Protein AF-A0A7Y2E1A0-F1 (afdb_monomer_lite)

Radius of gyration: 19.77 Å; chains: 1; bounding box: 33×24×72 Å

pLDDT: mean 87.45, std 13.33, range [44.44, 98.25]

Structure (mmCIF, N/CA/C/O backbone):
data_AF-A0A7Y2E1A0-F1
#
_entry.id   AF-A0A7Y2E1A0-F1
#
loop_
_atom_site.group_PDB
_atom_site.id
_atom_site.type_symbol
_atom_site.label_atom_id
_atom_site.label_alt_id
_atom_site.label_comp_id
_atom_site.label_asym_id
_atom_site.label_entity_id
_atom_site.label_seq_id
_atom_site.pdbx_PDB_ins_code
_atom_site.Cartn_x
_atom_site.Cartn_y
_atom_site.Cartn_z
_atom_site.occupancy
_atom_site.B_iso_or_equiv
_atom_site.auth_seq_id
_atom_site.auth_comp_id
_atom_site.auth_asym_id
_atom_site.auth_atom_id
_atom_site.pdbx_PDB_model_num
ATOM 1 N N . MET A 1 1 ? -4.638 11.229 -53.433 1.00 44.44 1 MET A N 1
ATOM 2 C CA . MET A 1 1 ? -5.247 10.186 -52.578 1.00 44.44 1 MET A CA 1
ATOM 3 C C . MET A 1 1 ? -4.151 9.633 -51.664 1.00 44.44 1 MET A C 1
ATOM 5 O O . MET A 1 1 ? -3.337 8.848 -52.125 1.00 44.44 1 MET A O 1
ATOM 9 N N . ARG A 1 2 ? -4.007 10.131 -50.426 1.00 50.12 2 ARG A N 1
ATOM 10 C CA . ARG A 1 2 ? -2.978 9.640 -49.487 1.00 50.12 2 ARG A CA 1
ATOM 11 C C . ARG A 1 2 ? -3.619 8.572 -48.602 1.00 50.12 2 ARG A C 1
ATOM 13 O O . ARG A 1 2 ? -4.474 8.901 -47.788 1.00 50.12 2 ARG A O 1
ATOM 20 N N . LYS A 1 3 ? -3.255 7.301 -48.806 1.00 48.94 3 LYS A N 1
ATOM 21 C CA . LYS A 1 3 ? -3.624 6.211 -47.893 1.00 48.94 3 LYS A CA 1
ATOM 22 C C . LYS A 1 3 ? -2.928 6.480 -46.559 1.00 48.94 3 LYS A C 1
ATOM 24 O O . LYS A 1 3 ? -1.706 6.411 -46.486 1.00 48.94 3 LYS A O 1
ATOM 29 N N . SER A 1 4 ? -3.706 6.830 -45.541 1.00 55.06 4 SER A N 1
ATOM 30 C CA . SER A 1 4 ? -3.235 6.833 -44.159 1.00 55.06 4 SER A CA 1
ATOM 31 C C . SER A 1 4 ? -3.002 5.377 -43.763 1.00 55.06 4 SER A C 1
ATOM 33 O O . SER A 1 4 ? -3.950 4.594 -43.711 1.00 55.06 4 SER A O 1
ATOM 35 N N . VAL A 1 5 ? -1.741 4.986 -43.592 1.00 60.41 5 VAL A N 1
ATOM 36 C CA . VAL A 1 5 ? -1.379 3.669 -43.067 1.00 60.41 5 VAL A CA 1
ATOM 37 C C . VAL A 1 5 ? -1.414 3.799 -41.551 1.00 60.41 5 VAL A C 1
ATOM 39 O O . VAL A 1 5 ? -0.583 4.493 -40.970 1.00 60.41 5 VAL A O 1
ATOM 42 N N . LEU A 1 6 ? -2.407 3.177 -40.916 1.00 61.69 6 LEU A N 1
ATOM 43 C CA . LEU A 1 6 ? -2.410 2.983 -39.469 1.00 61.69 6 LEU A CA 1
ATOM 44 C C . LEU A 1 6 ? -1.165 2.159 -39.119 1.00 61.69 6 LEU A C 1
ATOM 46 O O . LEU A 1 6 ? -1.012 1.037 -39.600 1.00 61.69 6 LEU A O 1
ATOM 50 N N . ARG A 1 7 ? -0.247 2.742 -38.345 1.00 73.38 7 ARG A N 1
ATO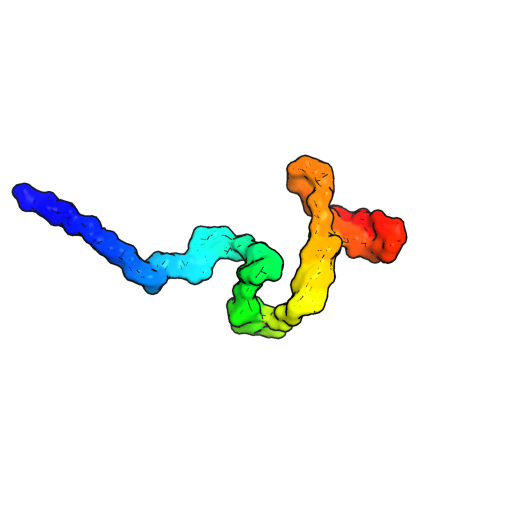M 51 C CA . ARG A 1 7 ? 0.935 2.036 -37.845 1.00 73.38 7 ARG A CA 1
ATOM 52 C C . ARG A 1 7 ? 0.473 1.077 -36.746 1.00 73.38 7 ARG A C 1
ATOM 54 O O . ARG A 1 7 ? -0.236 1.504 -35.837 1.00 73.38 7 ARG A O 1
ATOM 61 N N . ALA A 1 8 ? 0.831 -0.200 -36.854 1.00 73.00 8 ALA A N 1
ATOM 62 C CA . ALA A 1 8 ? 0.678 -1.131 -35.742 1.00 73.00 8 ALA A CA 1
ATOM 63 C C . ALA A 1 8 ? 1.584 -0.662 -34.593 1.00 73.00 8 ALA A C 1
ATOM 65 O O . ALA A 1 8 ? 2.708 -0.235 -34.847 1.00 73.00 8 ALA A O 1
ATOM 66 N N . VAL A 1 9 ? 1.060 -0.674 -33.370 1.00 74.50 9 VAL A N 1
ATOM 67 C CA . VAL A 1 9 ? 1.830 -0.385 -32.154 1.00 74.50 9 VAL A CA 1
ATOM 68 C C . VAL A 1 9 ? 2.600 -1.653 -31.801 1.00 74.50 9 VAL A C 1
ATOM 70 O O . VAL A 1 9 ? 1.976 -2.705 -31.637 1.00 74.50 9 VAL A O 1
ATOM 73 N N . ASP A 1 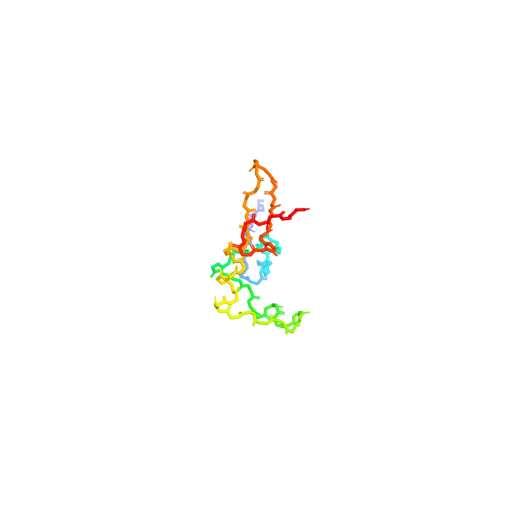10 ? 3.926 -1.569 -31.738 1.00 75.31 10 ASP A N 1
ATOM 74 C CA . ASP A 1 10 ? 4.769 -2.700 -31.356 1.00 75.31 10 ASP A CA 1
ATOM 75 C C . ASP A 1 10 ? 4.697 -2.909 -29.831 1.00 75.31 10 ASP A C 1
ATOM 77 O O . ASP A 1 10 ? 4.362 -1.997 -29.075 1.00 75.31 10 ASP A O 1
ATOM 81 N N . ALA A 1 11 ? 4.988 -4.118 -29.339 1.00 65.31 11 ALA A N 1
ATOM 82 C CA . ALA A 1 11 ? 4.933 -4.403 -27.897 1.00 65.31 11 ALA A CA 1
ATOM 83 C C . ALA A 1 11 ? 5.890 -3.509 -27.080 1.00 65.31 11 ALA A C 1
ATOM 85 O O . ALA A 1 11 ? 5.590 -3.175 -25.933 1.00 65.31 11 ALA A O 1
ATOM 86 N N . ASP A 1 12 ? 6.990 -3.076 -27.701 1.00 70.56 12 ASP A N 1
ATOM 87 C CA . ASP A 1 12 ? 7.976 -2.158 -27.126 1.00 70.56 12 ASP A CA 1
ATOM 88 C C . ASP A 1 12 ? 7.459 -0.713 -26.998 1.00 70.56 12 ASP A C 1
ATOM 90 O O . ASP A 1 12 ? 7.989 0.063 -26.203 1.00 70.56 12 ASP A O 1
ATOM 94 N N . ASP A 1 13 ? 6.397 -0.350 -27.730 1.00 72.75 13 ASP A N 1
ATOM 95 C CA . ASP A 1 13 ? 5.763 0.970 -27.642 1.00 72.75 13 ASP A CA 1
ATOM 96 C C . ASP A 1 13 ? 4.824 1.089 -26.426 1.00 72.75 13 ASP A C 1
ATOM 98 O O . ASP A 1 13 ? 4.396 2.195 -26.080 1.00 72.75 13 ASP A O 1
ATOM 102 N N . ILE A 1 14 ? 4.480 -0.024 -25.759 1.00 73.38 14 ILE A N 1
ATOM 103 C CA . ILE A 1 14 ? 3.644 0.004 -24.555 1.00 73.38 14 ILE A CA 1
ATOM 104 C C . ILE A 1 14 ? 4.524 0.358 -23.349 1.00 73.38 14 ILE A C 1
ATOM 106 O O . ILE A 1 14 ? 5.428 -0.403 -22.998 1.00 73.38 14 ILE A O 1
ATOM 110 N N . PRO A 1 15 ? 4.251 1.471 -22.639 1.00 75.25 15 PRO A N 1
ATOM 111 C CA . PRO A 1 15 ? 5.004 1.810 -21.442 1.00 75.25 15 PRO A CA 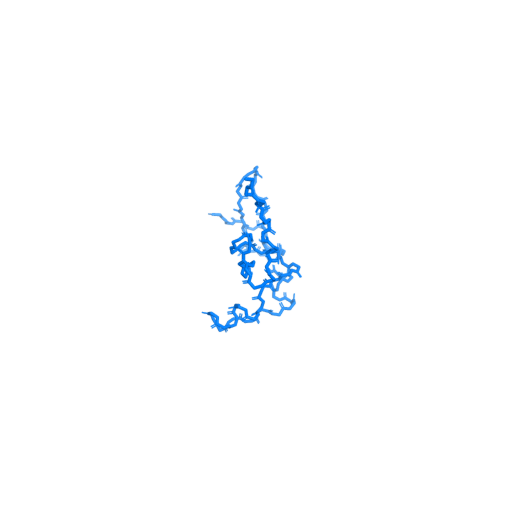1
ATOM 112 C C . PRO A 1 15 ? 4.960 0.661 -20.430 1.00 75.25 15 PRO A C 1
ATOM 114 O O . PRO A 1 15 ? 3.877 0.162 -20.113 1.00 75.25 15 PRO A O 1
ATOM 117 N N . ARG A 1 16 ? 6.123 0.312 -19.849 1.00 74.25 1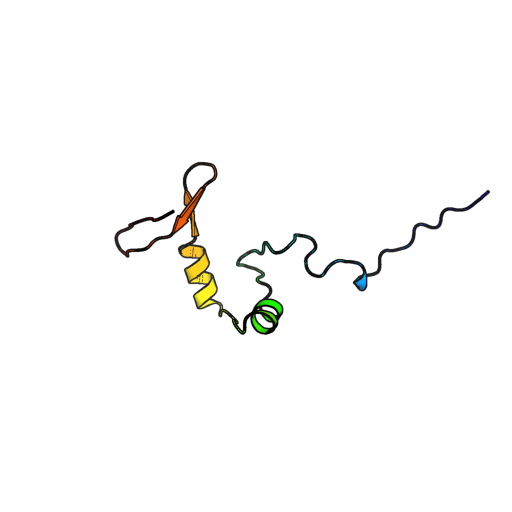6 ARG A N 1
ATOM 118 C CA . ARG A 1 16 ? 6.291 -0.735 -18.807 1.00 74.25 16 ARG A CA 1
ATOM 119 C C . ARG A 1 16 ? 5.229 -0.649 -17.699 1.00 74.25 16 ARG A C 1
ATOM 121 O O . ARG A 1 16 ? 4.875 -1.652 -17.090 1.00 74.25 16 ARG A O 1
ATOM 128 N N . PHE A 1 17 ? 4.706 0.555 -17.463 1.00 81.19 17 PHE A N 1
ATOM 129 C CA . PHE A 1 17 ? 3.647 0.862 -16.513 1.00 81.19 17 PHE A CA 1
ATOM 130 C C . PHE A 1 17 ? 2.494 1.634 -17.170 1.00 81.19 17 PHE A C 1
ATOM 132 O O . PHE A 1 17 ? 2.268 2.805 -16.866 1.00 81.19 17 PHE A O 1
ATOM 139 N N . HIS A 1 18 ? 1.742 0.978 -18.058 1.00 73.25 18 HIS A N 1
ATOM 140 C CA . HIS A 1 18 ? 0.574 1.568 -18.730 1.00 73.25 18 HIS A CA 1
ATOM 141 C C . HIS A 1 18 ? -0.471 2.147 -17.746 1.00 73.25 18 HIS A C 1
ATOM 143 O O . HIS A 1 18 ? -1.107 3.156 -18.034 1.00 73.25 18 HIS A O 1
ATOM 149 N N . SER A 1 19 ? -0.615 1.557 -16.552 1.00 73.62 19 SER A N 1
ATOM 150 C CA . SER A 1 19 ? -1.500 2.035 -15.469 1.00 73.62 19 SER A CA 1
ATOM 151 C C . SER A 1 19 ? -0.793 2.921 -14.428 1.00 73.62 19 SER A C 1
ATOM 153 O O . SER A 1 19 ? -1.309 3.128 -13.330 1.00 73.62 19 SER A O 1
ATOM 155 N N . GLY A 1 20 ? 0.407 3.421 -14.731 1.00 84.44 20 GLY A N 1
ATOM 156 C CA . GLY A 1 20 ? 1.265 4.086 -13.754 1.00 84.44 20 GLY A CA 1
ATOM 157 C C . GLY A 1 20 ? 1.801 3.121 -12.690 1.00 84.44 20 GLY A C 1
ATOM 158 O O . GLY A 1 20 ? 1.892 1.912 -12.900 1.00 84.44 20 GLY A O 1
ATOM 159 N N . ARG A 1 21 ? 2.177 3.658 -11.524 1.00 88.12 21 ARG A N 1
ATOM 160 C CA . ARG A 1 21 ? 2.811 2.892 -10.433 1.00 88.12 21 ARG A CA 1
ATOM 161 C C . ARG A 1 21 ? 1.828 2.384 -9.373 1.00 88.12 21 ARG A C 1
ATOM 163 O O . ARG A 1 21 ? 2.160 2.294 -8.196 1.00 88.12 21 ARG A O 1
ATOM 170 N N . MET A 1 22 ? 0.599 2.089 -9.791 1.00 90.25 22 MET A N 1
ATOM 171 C CA . MET A 1 22 ? -0.414 1.454 -8.952 1.00 90.25 22 MET A CA 1
ATOM 172 C C . MET A 1 22 ? -0.549 -0.004 -9.375 1.00 90.25 22 MET A C 1
ATOM 174 O O . MET A 1 22 ? -0.942 -0.297 -10.502 1.00 90.25 22 MET A O 1
ATOM 178 N N . TRP A 1 23 ? -0.226 -0.916 -8.465 1.00 90.00 23 TRP A N 1
ATOM 179 C CA . TRP A 1 23 ? -0.198 -2.349 -8.740 1.00 90.00 23 TRP A CA 1
ATOM 180 C C . TRP A 1 23 ? -1.057 -3.106 -7.738 1.00 90.00 23 TRP A C 1
ATOM 182 O O . TRP A 1 23 ? -1.251 -2.673 -6.602 1.00 90.00 23 TRP A O 1
ATOM 192 N N . THR A 1 24 ? -1.582 -4.252 -8.161 1.00 90.69 24 THR A N 1
ATOM 193 C CA . THR A 1 24 ? -2.339 -5.130 -7.267 1.00 90.69 24 THR A CA 1
ATOM 194 C C . THR A 1 24 ? -1.389 -6.035 -6.492 1.00 90.69 24 THR A C 1
ATOM 196 O O . THR A 1 24 ? -0.329 -6.412 -6.988 1.00 90.69 24 THR A O 1
ATOM 199 N N . PHE A 1 25 ? -1.803 -6.470 -5.301 1.00 92.81 25 PHE A N 1
ATOM 200 C CA . PHE A 1 25 ? -1.052 -7.465 -4.527 1.00 92.81 25 PHE A CA 1
ATOM 201 C C . PHE A 1 25 ? -0.931 -8.828 -5.229 1.00 92.81 25 PHE A C 1
ATOM 203 O O . PHE A 1 25 ? -0.070 -9.617 -4.858 1.00 92.81 25 PHE A O 1
ATOM 210 N N . HIS A 1 26 ? -1.789 -9.122 -6.214 1.00 91.12 26 HIS A N 1
ATOM 211 C CA . HIS A 1 26 ? -1.744 -10.373 -6.977 1.00 91.12 26 HIS A CA 1
ATOM 212 C C . HIS A 1 26 ? -0.639 -10.370 -8.040 1.00 91.12 26 HIS A C 1
ATOM 214 O O . HIS A 1 26 ? -0.092 -11.420 -8.355 1.00 91.12 26 HIS A O 1
ATOM 220 N N . ASN A 1 27 ? -0.322 -9.205 -8.609 1.00 91.38 27 ASN A N 1
ATOM 221 C CA . ASN A 1 27 ? 0.702 -9.077 -9.643 1.00 91.38 27 ASN A CA 1
ATOM 222 C C . ASN A 1 27 ? 1.633 -7.885 -9.352 1.00 91.38 27 ASN A C 1
ATOM 224 O O . ASN A 1 27 ? 1.597 -6.889 -10.083 1.00 91.38 27 ASN A O 1
ATOM 228 N N . PRO A 1 28 ? 2.409 -7.933 -8.252 1.00 92.69 28 PRO A N 1
ATOM 229 C CA . PRO A 1 28 ? 3.359 -6.881 -7.924 1.00 92.69 28 PRO A CA 1
ATOM 230 C C . PRO A 1 28 ? 4.574 -6.947 -8.865 1.00 92.69 28 PRO A C 1
ATOM 232 O O . PRO A 1 28 ? 5.014 -8.041 -9.218 1.00 92.69 28 PRO A O 1
ATOM 235 N N . PRO A 1 29 ? 5.168 -5.807 -9.248 1.00 93.88 29 PRO A N 1
ATOM 236 C CA . PRO A 1 29 ? 6.318 -5.779 -10.148 1.00 93.88 29 PRO A CA 1
ATOM 237 C C . PRO A 1 29 ? 7.621 -6.052 -9.374 1.00 93.88 29 PRO A C 1
ATOM 239 O O . PRO A 1 29 ? 8.403 -5.136 -9.121 1.00 93.88 29 PRO A O 1
ATOM 242 N N . LEU A 1 30 ? 7.832 -7.299 -8.944 1.00 95.62 30 LEU A N 1
ATOM 243 C CA . LEU A 1 30 ? 8.920 -7.679 -8.031 1.00 95.62 30 LEU A CA 1
ATOM 244 C C . LEU A 1 30 ? 10.307 -7.311 -8.564 1.00 95.62 30 LEU A C 1
ATOM 246 O O . LEU A 1 30 ? 11.117 -6.771 -7.817 1.00 95.62 30 LEU A O 1
ATOM 250 N N . GLU A 1 31 ? 10.552 -7.546 -9.851 1.00 95.12 31 GLU A N 1
ATOM 251 C CA . GLU A 1 31 ? 11.820 -7.225 -10.512 1.00 95.12 31 GLU A CA 1
ATOM 252 C C . GLU A 1 31 ? 12.105 -5.722 -10.434 1.00 95.12 31 GLU A C 1
ATOM 254 O O . GLU A 1 31 ? 13.189 -5.306 -10.041 1.00 95.12 31 GLU A O 1
ATOM 259 N N . TYR A 1 32 ? 11.099 -4.890 -10.716 1.00 93.62 32 TYR A N 1
ATOM 260 C CA . TYR A 1 32 ? 11.239 -3.438 -10.624 1.00 93.62 32 TYR A CA 1
ATOM 261 C C . TYR A 1 32 ? 11.497 -2.963 -9.190 1.00 93.62 32 TYR A C 1
ATOM 263 O O . TYR A 1 32 ? 12.284 -2.035 -8.991 1.00 93.62 32 TYR A O 1
ATOM 271 N N . LEU A 1 33 ? 10.820 -3.555 -8.198 1.00 95.38 33 LEU A N 1
ATOM 272 C CA . LEU A 1 33 ? 10.998 -3.184 -6.792 1.00 95.38 33 LEU A CA 1
ATOM 273 C C . LEU A 1 33 ? 12.408 -3.525 -6.295 1.00 95.38 33 LEU A C 1
ATOM 275 O O . LEU A 1 33 ? 13.011 -2.735 -5.567 1.00 95.38 33 LEU A O 1
ATOM 279 N N . GLU A 1 34 ? 12.958 -4.655 -6.731 1.00 97.88 34 GLU A N 1
ATOM 280 C CA . GLU A 1 34 ? 14.330 -5.049 -6.427 1.00 97.88 34 GLU A CA 1
ATOM 281 C C . GLU A 1 34 ? 15.348 -4.138 -7.122 1.00 97.88 34 GLU A C 1
ATOM 283 O O . GLU A 1 34 ? 16.213 -3.577 -6.455 1.00 97.88 34 GLU A O 1
ATOM 288 N N . GLU A 1 35 ? 15.198 -3.911 -8.429 1.00 97.06 35 GLU A N 1
ATOM 289 C CA . GLU A 1 35 ? 16.078 -3.034 -9.216 1.00 97.06 35 GLU A CA 1
ATOM 290 C C . GLU A 1 35 ? 16.097 -1.594 -8.678 1.00 97.06 35 GLU A C 1
ATOM 292 O O . GLU A 1 35 ? 17.151 -0.966 -8.598 1.00 97.06 35 GLU A O 1
ATOM 297 N N . SER A 1 36 ? 14.929 -1.056 -8.315 1.00 95.69 36 SER A N 1
ATOM 298 C CA . SER A 1 36 ? 14.785 0.360 -7.950 1.00 95.69 36 SER A CA 1
ATOM 299 C C . SER A 1 36 ? 15.040 0.636 -6.472 1.00 95.69 36 SER A C 1
ATOM 301 O O . SER A 1 36 ? 15.452 1.742 -6.123 1.00 95.69 36 SER A O 1
ATOM 303 N N . TYR A 1 37 ? 14.736 -0.330 -5.600 1.00 96.69 37 TYR A N 1
ATOM 304 C CA . TYR A 1 37 ? 14.699 -0.117 -4.150 1.00 96.69 37 TYR A CA 1
ATOM 305 C C . TYR A 1 37 ? 15.440 -1.189 -3.343 1.00 96.69 37 TYR A C 1
ATOM 307 O O . TYR A 1 37 ? 15.456 -1.104 -2.117 1.00 96.69 37 TYR A O 1
ATOM 315 N N . GLY A 1 38 ? 16.023 -2.207 -3.984 1.00 98.25 38 GLY A N 1
ATOM 316 C CA . GLY A 1 38 ? 16.642 -3.338 -3.286 1.00 98.25 38 GLY A CA 1
ATOM 317 C C . GLY A 1 38 ? 15.646 -4.152 -2.455 1.00 98.25 38 GLY A C 1
ATOM 318 O O . GLY A 1 38 ? 16.033 -4.802 -1.487 1.00 98.25 38 GLY A O 1
ATOM 319 N N . PHE A 1 39 ? 14.352 -4.083 -2.786 1.00 97.31 39 PHE A N 1
ATOM 320 C CA . PHE A 1 39 ? 13.278 -4.683 -2.003 1.00 97.31 39 PHE A CA 1
ATOM 321 C C . PHE A 1 39 ? 12.490 -5.691 -2.835 1.00 97.31 39 PHE A C 1
ATOM 323 O O . PHE A 1 39 ? 11.760 -5.318 -3.750 1.00 97.31 39 PHE A O 1
ATOM 330 N N . ARG A 1 40 ? 12.585 -6.972 -2.471 1.00 97.75 40 ARG A N 1
ATOM 331 C CA . ARG A 1 40 ? 11.820 -8.055 -3.099 1.00 97.75 40 ARG A CA 1
ATOM 332 C C . ARG A 1 40 ? 10.910 -8.723 -2.060 1.00 97.75 40 ARG A C 1
ATOM 334 O O . ARG A 1 40 ? 11.363 -9.631 -1.363 1.00 97.75 40 ARG A O 1
ATOM 341 N N . PRO A 1 41 ? 9.651 -8.273 -1.895 1.00 97.06 41 PRO A N 1
ATOM 342 C CA . PRO A 1 41 ? 8.746 -8.884 -0.931 1.00 97.06 41 PRO A CA 1
ATOM 343 C C . PRO A 1 41 ? 8.372 -10.302 -1.357 1.00 97.06 41 PRO A C 1
ATOM 345 O O . PRO A 1 41 ? 8.024 -10.546 -2.513 1.00 97.06 41 PRO A O 1
ATOM 348 N N . ASP A 1 42 ? 8.389 -11.229 -0.404 1.00 97.44 42 ASP A N 1
ATOM 349 C CA . ASP A 1 42 ? 7.872 -12.576 -0.617 1.00 97.44 42 ASP A CA 1
ATOM 350 C C . ASP A 1 42 ? 6.334 -12.631 -0.518 1.00 97.44 42 ASP A C 1
ATOM 352 O O . ASP A 1 42 ? 5.650 -11.661 -0.164 1.00 97.44 42 ASP A O 1
ATOM 356 N N . SER A 1 43 ? 5.768 -13.799 -0.826 1.00 95.94 43 SER A N 1
ATOM 357 C CA . SER A 1 43 ? 4.321 -14.027 -0.779 1.00 95.94 43 SER A CA 1
ATOM 358 C C . SER A 1 43 ? 3.725 -13.836 0.620 1.00 95.94 43 SER A C 1
ATOM 360 O O . SER A 1 43 ? 2.595 -13.358 0.743 1.00 95.94 43 SER A O 1
ATOM 362 N N . SER A 1 44 ? 4.470 -14.157 1.682 1.00 97.56 44 SER A N 1
ATOM 363 C CA . SER A 1 44 ? 4.021 -13.989 3.067 1.00 97.56 44 SER A CA 1
ATOM 364 C C . SER A 1 44 ? 3.956 -12.512 3.462 1.00 97.56 44 SER A C 1
ATOM 366 O O . SER A 1 44 ? 3.022 -12.071 4.136 1.00 97.56 44 SER A O 1
ATOM 368 N N . TRP A 1 45 ? 4.919 -11.718 2.998 1.00 97.19 45 TRP A N 1
ATOM 369 C CA . TRP A 1 45 ? 4.961 -10.282 3.193 1.00 97.19 45 TRP A CA 1
ATOM 370 C C . TRP A 1 45 ? 3.795 -9.616 2.467 1.00 97.19 45 TRP A C 1
ATOM 372 O O . TRP A 1 45 ? 3.050 -8.854 3.082 1.00 97.19 45 TRP A O 1
ATOM 382 N N . LEU A 1 46 ? 3.570 -9.972 1.198 1.00 97.38 46 LEU A N 1
ATOM 383 C CA . LEU A 1 46 ? 2.447 -9.468 0.400 1.00 97.38 46 LEU A CA 1
ATOM 384 C C . LEU A 1 46 ? 1.096 -9.827 1.028 1.00 97.38 46 LEU A C 1
ATOM 386 O O . LEU A 1 46 ? 0.192 -8.990 1.071 1.00 97.38 46 LEU A O 1
ATOM 390 N N . ALA A 1 47 ? 0.960 -11.048 1.555 1.00 96.56 47 ALA A N 1
ATOM 391 C CA . ALA A 1 47 ? -0.246 -11.479 2.249 1.00 96.56 47 ALA A CA 1
ATOM 392 C C . ALA A 1 47 ? -0.526 -10.620 3.491 1.00 96.56 47 ALA A C 1
ATOM 394 O O . ALA A 1 47 ? -1.653 -10.150 3.656 1.00 96.56 47 ALA A O 1
ATOM 395 N N . ARG A 1 48 ? 0.496 -10.360 4.318 1.00 95.31 48 ARG A N 1
ATOM 396 C CA . ARG A 1 48 ? 0.375 -9.483 5.493 1.00 95.31 48 ARG A CA 1
ATOM 397 C C . ARG A 1 48 ? 0.054 -8.041 5.107 1.00 95.31 48 ARG A C 1
ATOM 399 O O . ARG A 1 48 ? -0.856 -7.455 5.683 1.00 95.31 48 ARG A O 1
ATOM 406 N N . ALA A 1 49 ? 0.741 -7.486 4.108 1.00 95.50 49 ALA A N 1
ATOM 407 C CA . ALA A 1 49 ? 0.493 -6.128 3.624 1.00 95.50 49 ALA A CA 1
ATOM 408 C C . ALA A 1 49 ? -0.952 -5.958 3.124 1.00 95.50 49 ALA A C 1
ATOM 410 O O . ALA A 1 49 ? -1.633 -5.005 3.497 1.00 95.50 49 ALA A O 1
ATOM 411 N N . ARG A 1 50 ? -1.461 -6.933 2.357 1.00 95.56 50 ARG A N 1
ATOM 412 C CA . ARG A 1 50 ? -2.857 -6.959 1.898 1.00 95.56 50 ARG A CA 1
ATOM 413 C C . ARG A 1 50 ? -3.850 -7.003 3.061 1.00 95.56 50 ARG A C 1
ATOM 415 O O . ARG A 1 50 ? -4.877 -6.342 2.996 1.00 95.56 50 ARG A O 1
ATOM 422 N N . GLN A 1 51 ? -3.569 -7.791 4.099 1.00 93.75 51 GLN A N 1
ATOM 423 C CA . GLN A 1 51 ? -4.433 -7.902 5.282 1.00 93.75 51 GLN A CA 1
ATOM 424 C C . GLN A 1 51 ? -4.417 -6.635 6.153 1.00 93.75 51 GLN A C 1
ATOM 426 O O . GLN A 1 51 ? -5.413 -6.340 6.807 1.00 93.75 51 GLN A O 1
ATOM 431 N N . GLY A 1 52 ? -3.310 -5.888 6.158 1.00 94.25 52 GLY A N 1
ATOM 432 C CA . GLY A 1 52 ? -3.177 -4.629 6.895 1.00 94.25 52 GLY A CA 1
ATOM 433 C C . GLY A 1 52 ? -3.800 -3.413 6.202 1.00 94.25 52 GLY A C 1
ATOM 434 O O . GLY A 1 52 ? -4.068 -2.418 6.871 1.00 94.25 52 GLY A O 1
ATOM 435 N N . ALA A 1 53 ? -4.041 -3.478 4.889 1.00 94.69 53 ALA A N 1
ATOM 436 C CA . ALA A 1 53 ? -4.607 -2.383 4.104 1.00 94.69 53 ALA A CA 1
ATOM 437 C C . ALA A 1 53 ? -6.136 -2.307 4.266 1.00 94.69 53 ALA A C 1
ATOM 439 O O . ALA A 1 53 ? -6.888 -3.033 3.611 1.00 94.69 53 ALA A O 1
ATOM 440 N N . VAL A 1 54 ? -6.606 -1.408 5.132 1.00 94.81 54 VAL A N 1
ATOM 441 C CA . VAL A 1 54 ? -8.031 -1.252 5.445 1.00 94.81 54 VAL A CA 1
ATOM 442 C C . VAL A 1 54 ? -8.646 -0.156 4.584 1.00 94.81 54 VAL A C 1
ATOM 444 O O . VAL A 1 54 ? -8.155 0.971 4.542 1.00 94.81 54 VAL A O 1
ATOM 447 N N . ARG A 1 55 ? -9.776 -0.464 3.941 1.00 93.81 55 ARG A N 1
ATOM 448 C CA . ARG A 1 55 ? -10.656 0.560 3.372 1.00 93.81 55 ARG A CA 1
ATOM 449 C C . ARG A 1 55 ? -11.388 1.254 4.516 1.00 93.81 55 ARG A C 1
ATOM 451 O O . ARG A 1 55 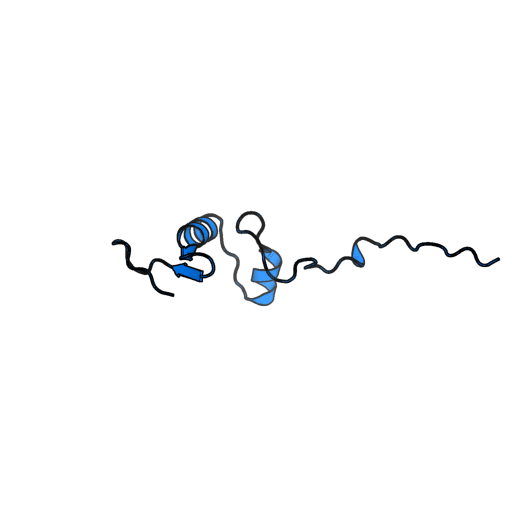? -12.168 0.615 5.219 1.00 93.81 55 ARG A O 1
ATOM 458 N N . PHE A 1 56 ? -11.143 2.546 4.690 1.00 93.62 56 PHE A N 1
ATOM 459 C CA . PHE A 1 56 ? -11.705 3.330 5.781 1.00 93.62 56 PHE A CA 1
ATOM 460 C C . PHE A 1 56 ? -12.700 4.361 5.242 1.00 93.62 56 PHE A C 1
ATOM 462 O O . PHE A 1 56 ? -12.375 5.174 4.376 1.00 93.62 56 PHE A O 1
ATOM 469 N N . ALA A 1 57 ? -13.937 4.315 5.741 1.00 89.88 57 ALA A N 1
ATOM 470 C CA . ALA A 1 57 ? -15.057 5.092 5.208 1.00 89.88 57 ALA A CA 1
ATOM 471 C C . ALA A 1 57 ? -15.229 4.914 3.677 1.00 89.88 57 ALA A C 1
ATOM 473 O O . ALA A 1 57 ? -14.972 3.844 3.117 1.00 89.88 57 ALA A O 1
ATOM 474 N N . SER A 1 58 ? -15.715 5.949 2.988 1.00 92.94 58 SER A N 1
ATOM 475 C CA . SER A 1 58 ? -16.037 5.882 1.556 1.00 92.94 58 SER A CA 1
ATOM 476 C C . SER A 1 58 ? -14.826 6.073 0.634 1.00 92.94 58 SER A C 1
ATOM 478 O O . SER A 1 58 ? -14.860 5.603 -0.505 1.00 92.94 58 SER A O 1
ATOM 480 N N . TYR A 1 59 ? -13.767 6.747 1.091 1.00 93.19 59 TYR A N 1
ATOM 481 C CA . TYR A 1 59 ? -12.660 7.182 0.225 1.00 93.19 59 TYR A CA 1
ATOM 482 C C . TYR A 1 59 ? -11.290 7.259 0.920 1.00 93.19 59 TYR A C 1
ATOM 484 O O . TYR A 1 59 ? -10.341 7.739 0.305 1.00 93.19 59 TYR A O 1
ATOM 492 N N . CYS A 1 60 ? -11.161 6.787 2.163 1.00 94.19 60 CYS A N 1
ATOM 493 C CA . CYS A 1 60 ? -9.897 6.812 2.897 1.00 94.19 60 CYS A CA 1
ATOM 494 C C . CYS A 1 60 ? -9.299 5.408 3.048 1.00 94.19 60 CYS A C 1
ATOM 496 O O . CYS A 1 60 ? -9.945 4.379 2.814 1.00 94.19 60 CYS A O 1
ATOM 498 N N . SER A 1 61 ? -8.044 5.388 3.477 1.00 95.94 61 SER A N 1
ATOM 499 C CA . SER A 1 61 ? -7.295 4.182 3.814 1.00 95.94 61 SER A CA 1
ATOM 500 C C . SER A 1 61 ? -6.895 4.249 5.282 1.00 95.94 61 SER A C 1
ATOM 502 O O . SER A 1 61 ? -6.700 5.336 5.804 1.00 95.94 61 SER A O 1
ATOM 504 N N . ALA A 1 62 ? -6.759 3.104 5.940 1.00 96.56 62 ALA A N 1
ATOM 505 C CA . ALA A 1 62 ? -6.192 3.004 7.282 1.00 96.56 62 ALA A CA 1
ATOM 506 C C . ALA A 1 62 ? -5.321 1.746 7.394 1.00 96.56 62 ALA A C 1
ATOM 508 O O . ALA A 1 62 ? -5.292 0.902 6.491 1.00 96.56 62 ALA A O 1
ATOM 509 N N . SER A 1 63 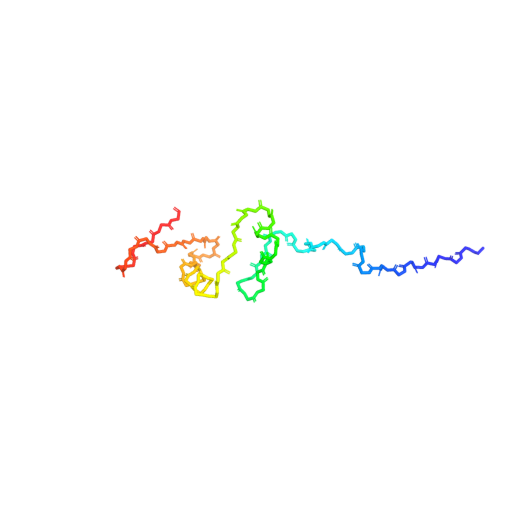? -4.597 1.602 8.501 1.00 96.69 63 SER A N 1
ATOM 510 C CA . SER A 1 63 ? -3.812 0.401 8.802 1.00 96.69 63 SER A CA 1
ATOM 511 C C . SER A 1 63 ? -3.884 0.025 10.277 1.00 96.69 63 SER A C 1
ATOM 513 O O . SER A 1 63 ? -3.971 0.896 11.144 1.00 96.69 63 SER A O 1
ATOM 515 N N . PHE A 1 64 ? -3.839 -1.279 10.562 1.00 96.06 64 PHE A N 1
ATOM 516 C CA . PHE A 1 64 ? -3.749 -1.786 11.931 1.00 96.06 64 PHE A CA 1
ATOM 517 C C . PHE A 1 64 ? -2.350 -1.550 12.505 1.00 96.06 64 PHE A C 1
ATOM 519 O O . PHE A 1 64 ? -1.353 -1.938 11.899 1.00 96.06 64 PHE A O 1
ATOM 526 N N . VAL A 1 65 ? -2.286 -0.973 13.705 1.00 94.88 65 VAL A N 1
ATOM 527 C CA . VAL A 1 65 ? -1.034 -0.740 14.455 1.00 94.88 65 VAL A CA 1
ATOM 528 C C . VAL A 1 65 ? -0.999 -1.477 15.802 1.00 94.88 65 VAL A C 1
ATOM 530 O O . VAL A 1 65 ? -0.062 -1.326 16.579 1.00 94.88 65 VAL A O 1
ATOM 533 N N . SER A 1 66 ? -2.027 -2.278 16.098 1.00 95.00 66 SER A N 1
ATOM 534 C CA . SER A 1 66 ? -2.145 -3.092 17.314 1.00 95.00 66 SER A CA 1
ATOM 535 C C . SER A 1 66 ? -2.938 -4.370 17.028 1.00 95.00 66 SER A C 1
ATOM 537 O O . SER A 1 66 ? -3.886 -4.316 16.238 1.00 95.00 66 SER A O 1
ATOM 539 N N . PRO A 1 67 ? -2.639 -5.496 17.706 1.00 94.12 67 PRO A N 1
ATOM 540 C CA . PRO A 1 67 ? -3.432 -6.725 17.602 1.00 94.12 67 PRO A CA 1
ATOM 541 C C . PRO A 1 67 ? -4.879 -6.564 18.097 1.00 94.12 67 PRO A C 1
ATOM 543 O O . PRO A 1 67 ? -5.735 -7.363 17.738 1.00 94.12 67 PRO A O 1
ATOM 546 N N . ASN A 1 68 ? -5.167 -5.522 18.884 1.00 96.44 68 ASN A N 1
ATOM 547 C CA . ASN A 1 68 ? -6.492 -5.276 19.461 1.00 96.44 68 ASN A CA 1
ATOM 548 C C . ASN A 1 68 ? -7.356 -4.323 18.613 1.00 96.44 68 ASN A C 1
ATOM 550 O O . ASN A 1 68 ? -8.300 -3.727 19.123 1.00 96.44 68 ASN A O 1
ATOM 554 N N . GLY A 1 69 ? -7.024 -4.139 17.330 1.00 94.19 69 GLY A N 1
ATOM 555 C CA . GLY A 1 69 ? -7.855 -3.380 16.390 1.00 94.19 69 GLY A CA 1
ATOM 556 C C . GLY A 1 69 ? -7.638 -1.863 16.386 1.00 94.19 69 GLY A C 1
ATOM 557 O O . GLY A 1 69 ? -8.484 -1.140 15.868 1.00 94.19 69 GLY A O 1
ATOM 558 N N . LEU A 1 70 ? -6.517 -1.362 16.924 1.00 96.12 70 LEU A N 1
ATOM 559 C CA . LEU A 1 70 ? -6.169 0.057 16.785 1.00 96.12 70 LEU A CA 1
ATOM 560 C C . LEU A 1 70 ? -5.832 0.369 15.320 1.00 96.12 70 LEU A C 1
ATOM 562 O O . LEU A 1 70 ? -4.931 -0.252 14.751 1.00 96.12 70 LEU A O 1
ATOM 566 N N . LEU A 1 71 ? -6.537 1.344 14.745 1.00 95.62 71 LEU A N 1
ATOM 567 C CA . LEU A 1 71 ? -6.338 1.842 13.384 1.00 95.62 71 LEU A CA 1
ATOM 568 C C . LEU A 1 71 ? -5.697 3.233 13.402 1.00 95.62 71 LEU A C 1
ATOM 570 O O . LEU A 1 71 ? -6.033 4.057 14.251 1.00 95.62 71 LEU A O 1
ATOM 574 N N . VAL A 1 72 ? -4.817 3.496 12.436 1.00 95.38 72 VAL A N 1
ATOM 575 C CA . VAL A 1 72 ? -4.240 4.822 12.159 1.00 95.38 72 VAL A CA 1
ATOM 576 C C . VAL A 1 72 ? -4.417 5.147 10.674 1.00 95.38 72 VAL A C 1
ATOM 578 O O . VAL A 1 72 ? -4.349 4.250 9.828 1.00 95.38 72 VAL A O 1
ATOM 581 N N . THR A 1 73 ? -4.660 6.424 10.383 1.00 93.81 73 THR A N 1
ATOM 582 C CA . THR A 1 73 ? -4.706 7.033 9.047 1.00 93.81 73 THR A CA 1
ATOM 583 C C . THR A 1 73 ? -4.005 8.381 9.071 1.00 93.81 73 THR A C 1
ATOM 585 O O . THR A 1 73 ? -3.859 8.944 10.179 1.00 93.81 73 THR A O 1
#

Sequence (73 aa):
MRKSVLRAVDADDIPRFHSGRMWTFHNPPLEYLEESYGFRPDSSWLARARQGAVRFASYCSASFVSPNGLLVT

Foldseek 3Di:
DDPDDDDDQDPVNQPPCVPPQDDDLVDHPQVCCCVPPVDRDDNVRSVVVVVQWDDDPPDDTWGDPDPVRDIDD

Secondary structure (DSSP, 8-state):
-----PPPPPGGGS-TTTTTT---TTS--HHHHHHHHS----HHHHHHHHHHEEEETTTEEEEE-STT--EE-